Protein AF-A0A1H4IGL2-F1 (afdb_monomer_lite)

Radius of gyration: 19.07 Å; chains: 1; bounding box: 48×31×44 Å

Secondary structure (DSSP, 8-state):
-------S---GGGGT--HHHHHHHHHHHHHHHHHEEE--SSSSSPPEE-TTS-HHHHHHHHHHHHHHHHHH-TTS------GGGTS-HHHHHHHTTPPPEE-TT---TT-EEHHHHHT-TTSS----------

Foldseek 3Di:
DPPPDPDPDDQCVVVVHDPVLSVLVVVLVVQCVVWFDDQDPFQADAGGTHPPDDLVVSVVSLVVSQVVVCVVCVVDDRDDDCVNNGGGNQVVCVVVVHFGEDDPPDDDPRHDYPVVLVPPPPNDPPPDDPDDDD

pLDDT: mean 84.52, std 18.11, range [34.16, 98.12]

Structure (mmCIF, N/CA/C/O backbone):
data_AF-A0A1H4IGL2-F1
#
_entry.id   AF-A0A1H4IGL2-F1
#
loop_
_atom_site.group_PDB
_atom_site.id
_atom_site.type_symbol
_atom_site.label_atom_id
_atom_site.label_alt_id
_atom_site.label_comp_id
_atom_site.label_asym_id
_atom_site.label_entity_id
_atom_site.label_seq_id
_atom_site.pdbx_PDB_ins_code
_atom_site.Cartn_x
_atom_site.Cartn_y
_atom_site.Cartn_z
_atom_site.occupancy
_atom_site.B_iso_or_equiv
_atom_site.auth_seq_id
_atom_site.auth_comp_id
_atom_site.auth_asym_id
_atom_site.auth_atom_id
_atom_site.pdbx_PDB_model_num
ATOM 1 N N . MET A 1 1 ? -28.427 19.571 15.084 1.00 34.16 1 MET A N 1
ATOM 2 C CA . MET A 1 1 ? -27.527 19.959 13.980 1.00 34.16 1 MET A CA 1
ATOM 3 C C . MET A 1 1 ? -26.169 19.368 14.287 1.00 34.16 1 MET A C 1
ATOM 5 O O . MET A 1 1 ? -25.525 19.836 15.214 1.00 34.16 1 MET A O 1
ATOM 9 N N . ILE A 1 2 ? -25.794 18.284 13.612 1.00 43.38 2 ILE A N 1
ATOM 10 C CA . ILE A 1 2 ? -24.433 17.748 13.699 1.00 43.38 2 ILE A CA 1
ATOM 11 C C . ILE A 1 2 ? -23.644 18.517 12.644 1.00 43.38 2 ILE A C 1
ATOM 13 O O . ILE A 1 2 ? -23.975 18.456 11.464 1.00 43.38 2 ILE A O 1
ATOM 17 N N . SER A 1 3 ? -22.689 19.327 13.095 1.00 43.44 3 SER A N 1
ATOM 18 C CA . SER A 1 3 ? -21.746 20.011 12.219 1.00 43.44 3 SER A CA 1
ATOM 19 C C . SER A 1 3 ? -20.864 18.929 11.605 1.00 43.44 3 SER A C 1
ATOM 21 O O . SER A 1 3 ? -20.074 18.316 12.320 1.00 43.44 3 SER A O 1
ATOM 23 N N . HIS A 1 4 ? -21.046 18.631 10.321 1.00 53.97 4 HIS A N 1
ATOM 24 C CA . HIS A 1 4 ? -20.080 17.827 9.585 1.00 53.97 4 HIS A CA 1
ATOM 25 C C . HIS A 1 4 ? -18.837 18.692 9.419 1.00 53.97 4 HIS A C 1
ATOM 27 O O . HIS A 1 4 ? -18.845 19.662 8.666 1.00 53.97 4 HIS A O 1
ATOM 33 N N . SER A 1 5 ? -17.817 18.410 10.225 1.00 53.78 5 SER A N 1
ATOM 34 C CA . SER A 1 5 ? -16.475 18.925 10.009 1.00 53.78 5 SER A CA 1
ATOM 35 C C . SER A 1 5 ? -16.077 18.579 8.577 1.00 53.78 5 SER A C 1
ATOM 37 O O . SER A 1 5 ? -16.192 17.420 8.181 1.00 53.78 5 SER A O 1
ATOM 39 N N . ASP A 1 6 ? -15.617 19.568 7.819 1.00 60.59 6 ASP A N 1
ATOM 40 C CA . ASP A 1 6 ? -15.075 19.440 6.457 1.00 60.59 6 ASP A CA 1
ATOM 41 C C . ASP A 1 6 ? -13.691 18.743 6.477 1.00 60.59 6 ASP A C 1
ATOM 43 O O . ASP A 1 6 ? -12.744 19.134 5.796 1.00 60.59 6 ASP A O 1
ATOM 47 N N . GLU A 1 7 ? -13.520 17.752 7.356 1.00 59.81 7 GLU A N 1
ATOM 48 C CA . GLU A 1 7 ? -12.268 17.028 7.515 1.00 59.81 7 GLU A CA 1
ATOM 49 C C . GLU A 1 7 ? -12.196 15.922 6.453 1.00 59.81 7 GLU A C 1
ATOM 51 O O . GLU A 1 7 ? -13.096 15.083 6.378 1.00 59.81 7 GLU A O 1
ATOM 56 N N . PRO A 1 8 ? -11.124 15.872 5.638 1.00 68.44 8 PRO A N 1
ATOM 57 C CA . PRO A 1 8 ? -10.976 14.870 4.579 1.00 68.44 8 PRO A CA 1
ATOM 58 C C . PRO A 1 8 ? -10.791 13.439 5.113 1.00 68.44 8 PRO A C 1
ATOM 60 O O . PRO A 1 8 ? -10.713 12.498 4.326 1.00 68.44 8 PRO A O 1
ATOM 63 N N . TYR A 1 9 ? -10.715 13.266 6.436 1.00 74.50 9 TYR A N 1
ATOM 64 C CA . TYR A 1 9 ? -10.506 11.990 7.105 1.00 74.50 9 TYR A CA 1
ATOM 65 C C . TYR A 1 9 ? -11.469 11.839 8.280 1.00 74.50 9 TYR A C 1
ATOM 67 O O . TYR A 1 9 ? -11.735 12.793 9.005 1.00 74.50 9 TYR A O 1
ATOM 75 N N . VAL A 1 10 ? -11.949 10.613 8.485 1.00 82.62 10 VAL A N 1
ATOM 76 C CA . VAL A 1 10 ? -12.808 10.237 9.611 1.00 82.62 10 VAL A CA 1
ATOM 77 C C . VAL A 1 10 ? -12.111 9.193 10.473 1.00 82.62 10 VAL A C 1
ATOM 79 O O . VAL A 1 10 ? -11.424 8.300 9.975 1.00 82.62 10 VAL A O 1
ATOM 82 N N . LEU A 1 11 ? -12.295 9.296 11.782 1.00 85.88 11 LEU A N 1
ATOM 83 C CA . LEU A 1 11 ? -11.847 8.305 12.744 1.00 85.88 11 LEU A CA 1
ATOM 84 C C . LEU A 1 11 ? -12.666 7.012 12.608 1.00 85.88 11 LEU A C 1
ATOM 86 O O . LEU A 1 11 ? -13.865 7.071 12.322 1.00 85.88 11 LEU A O 1
ATOM 90 N N . PRO A 1 12 ? -12.075 5.847 12.931 1.00 87.31 12 PRO A N 1
ATOM 91 C CA . PRO A 1 12 ? -12.796 4.574 12.967 1.00 87.31 12 PRO A CA 1
ATOM 92 C C . PRO A 1 12 ? -14.112 4.625 13.761 1.00 87.31 12 PRO A C 1
ATOM 94 O O . PRO A 1 12 ? -15.142 4.118 13.319 1.00 87.31 12 PRO A O 1
ATOM 97 N N . SER A 1 13 ? -14.116 5.309 14.907 1.00 86.31 13 SER A N 1
ATOM 98 C CA . SER A 1 13 ? -15.307 5.459 15.751 1.00 86.31 13 SER A CA 1
ATOM 99 C C . SER A 1 13 ? -16.439 6.249 15.083 1.00 86.31 13 SER A C 1
ATOM 101 O O . SER A 1 13 ? -17.607 6.004 15.380 1.00 86.31 13 SER A O 1
ATOM 103 N N . GLN A 1 14 ? -16.123 7.165 14.162 1.00 86.19 14 GLN A N 1
ATOM 104 C CA . GLN A 1 14 ? -17.114 7.975 13.444 1.00 86.19 14 GLN A CA 1
ATOM 105 C C . GLN A 1 14 ? -17.847 7.177 12.360 1.00 86.19 14 GLN A C 1
ATOM 107 O O . GLN A 1 14 ? -18.965 7.537 11.999 1.00 86.19 14 GLN A O 1
ATOM 112 N N . ILE A 1 15 ? -17.260 6.075 11.885 1.00 84.69 15 ILE A N 1
ATOM 113 C CA . ILE A 1 15 ? -17.885 5.150 10.927 1.00 84.69 15 ILE A CA 1
ATOM 114 C C . ILE A 1 15 ? -18.465 3.898 11.601 1.00 84.69 15 ILE A C 1
ATOM 116 O O . ILE A 1 15 ? -18.809 2.930 10.930 1.00 84.69 15 ILE A O 1
ATOM 120 N N . GLY A 1 16 ? -18.583 3.905 12.935 1.00 83.25 16 GLY A N 1
ATOM 121 C CA . GLY A 1 16 ? -19.150 2.788 13.695 1.00 83.25 16 GLY A CA 1
ATOM 122 C C . GLY A 1 16 ? -18.253 1.548 13.754 1.00 83.25 16 GLY A C 1
ATOM 123 O O . GLY A 1 16 ? -18.755 0.452 14.006 1.00 83.25 16 GLY A O 1
ATOM 124 N N . MET A 1 17 ? -16.944 1.701 13.526 1.00 86.81 17 MET A N 1
ATOM 125 C CA . MET A 1 17 ? -15.977 0.618 13.703 1.00 86.81 17 MET A CA 1
ATOM 126 C C . MET A 1 17 ? -15.849 0.260 15.184 1.00 86.81 17 MET A C 1
ATOM 128 O O . MET A 1 17 ? -15.911 1.133 16.056 1.00 86.81 17 MET A O 1
ATOM 132 N N . ASP A 1 18 ? -15.670 -1.027 15.479 1.00 87.62 18 ASP A N 1
ATOM 133 C CA . ASP A 1 18 ? -15.374 -1.445 16.840 1.00 87.62 18 ASP A CA 1
ATOM 134 C C . ASP A 1 18 ? -14.014 -0.901 17.292 1.00 87.62 18 ASP A C 1
ATOM 136 O O . ASP A 1 18 ? -13.131 -0.574 16.495 1.00 87.62 18 ASP A O 1
ATOM 140 N N . LYS A 1 19 ? -13.863 -0.788 18.610 1.00 87.75 19 LYS A N 1
ATOM 141 C CA . LYS A 1 19 ? -12.681 -0.173 19.202 1.00 87.75 19 LYS A CA 1
ATOM 142 C C . LYS A 1 19 ? -11.404 -0.960 18.891 1.00 87.75 19 LYS A C 1
ATOM 144 O O . LYS A 1 19 ? -10.375 -0.342 18.667 1.00 87.75 19 LYS A O 1
ATOM 149 N N . THR A 1 20 ? -11.462 -2.290 18.867 1.00 91.75 20 THR A N 1
ATOM 150 C CA . THR A 1 20 ? -10.273 -3.127 18.672 1.00 91.75 20 THR A CA 1
ATOM 151 C C . THR A 1 20 ? -9.718 -2.962 17.263 1.00 91.75 20 THR A C 1
ATOM 153 O O . THR A 1 20 ? -8.561 -2.578 17.118 1.00 91.75 20 THR A O 1
ATOM 156 N N . LEU A 1 21 ? -10.547 -3.152 16.233 1.00 92.25 21 LEU A N 1
ATOM 157 C CA . LEU A 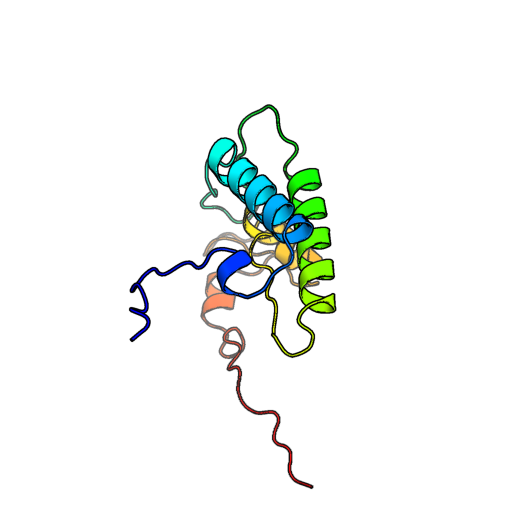1 21 ? -10.125 -2.973 14.843 1.00 92.25 21 LEU A CA 1
ATOM 158 C C . LEU A 1 21 ? -9.745 -1.515 14.546 1.00 92.25 21 LEU A C 1
ATOM 160 O O . LEU A 1 21 ? -8.790 -1.253 13.816 1.00 92.25 21 LEU A O 1
ATOM 164 N N . GLY A 1 22 ? -10.458 -0.558 15.149 1.00 93.44 22 GLY A N 1
ATOM 165 C CA . GLY A 1 22 ? -10.130 0.861 15.043 1.00 93.44 22 GLY A CA 1
ATOM 166 C C . GLY A 1 22 ? -8.760 1.204 15.630 1.00 93.44 22 GLY A C 1
ATOM 167 O O . GLY A 1 22 ? -7.979 1.903 14.985 1.00 93.44 22 GLY A O 1
ATOM 168 N N . ASP A 1 23 ? -8.445 0.690 16.820 1.00 94.25 23 ASP A N 1
ATOM 169 C CA . ASP A 1 23 ? -7.151 0.894 17.477 1.00 94.25 23 ASP A CA 1
ATOM 170 C C . ASP A 1 23 ? -6.012 0.222 16.680 1.00 94.25 23 ASP A C 1
ATOM 172 O O . ASP A 1 23 ? -4.939 0.810 16.536 1.00 94.25 23 ASP A O 1
ATOM 176 N N . GLU A 1 24 ? -6.247 -0.963 16.101 1.00 95.38 24 GLU A N 1
ATOM 177 C CA . GLU A 1 24 ? -5.291 -1.654 15.218 1.00 95.38 24 GLU A CA 1
ATOM 178 C C . GLU A 1 24 ? -4.995 -0.849 13.945 1.00 95.38 24 GLU A C 1
ATOM 180 O O . GLU A 1 24 ? -3.829 -0.603 13.627 1.00 95.38 24 GLU A O 1
ATOM 185 N N . LEU A 1 25 ? -6.033 -0.369 13.250 1.00 94.31 25 LEU A N 1
ATOM 186 C CA . LEU A 1 25 ? -5.883 0.470 12.058 1.00 94.31 25 LEU A CA 1
ATOM 187 C C . LEU A 1 25 ? -5.103 1.753 12.378 1.00 94.31 25 LEU A C 1
ATOM 189 O O . LEU A 1 25 ? -4.183 2.131 11.649 1.00 94.31 25 LEU A O 1
ATOM 193 N N . LEU A 1 26 ? -5.426 2.414 13.492 1.00 94.56 26 LEU A N 1
ATOM 194 C CA . LEU A 1 26 ? -4.714 3.615 13.925 1.00 94.56 26 LEU A CA 1
ATOM 195 C C . LEU A 1 26 ? -3.249 3.308 14.256 1.00 94.56 26 LEU A C 1
ATOM 197 O O . LEU A 1 26 ? -2.362 4.018 13.784 1.00 94.56 26 LEU A O 1
ATOM 201 N N . ALA A 1 27 ? -2.960 2.230 14.986 1.00 95.94 27 ALA A N 1
ATOM 202 C CA . ALA A 1 27 ? -1.586 1.831 15.285 1.00 95.94 27 ALA A CA 1
ATOM 203 C C . ALA A 1 27 ? -0.783 1.527 14.007 1.00 95.94 27 ALA A C 1
ATOM 205 O O . ALA A 1 27 ? 0.361 1.972 13.874 1.00 95.94 27 ALA A O 1
ATOM 206 N N . TRP A 1 28 ? -1.392 0.836 13.043 1.00 96.88 28 TRP A N 1
ATOM 207 C CA . TRP A 1 28 ? -0.793 0.527 11.745 1.00 96.88 28 TRP A CA 1
ATOM 208 C C . TRP A 1 28 ? -0.489 1.792 10.920 1.00 96.88 28 TRP A C 1
ATOM 210 O O . TRP A 1 28 ? 0.605 1.924 10.361 1.00 96.88 28 TRP A O 1
ATOM 220 N N . THR A 1 29 ? -1.395 2.779 10.909 1.00 94.56 29 THR A N 1
ATOM 221 C CA . THR A 1 29 ? -1.144 4.075 10.241 1.00 94.56 29 THR A CA 1
ATOM 222 C C . THR A 1 29 ? -0.068 4.910 10.942 1.00 94.56 29 THR A C 1
ATOM 224 O O . THR A 1 29 ? 0.737 5.561 10.275 1.00 94.56 29 THR A O 1
ATOM 227 N N . VAL A 1 30 ? 0.026 4.851 12.275 1.00 95.81 30 VAL A N 1
ATOM 228 C CA . VAL A 1 30 ? 1.095 5.523 13.037 1.00 95.81 30 VAL A CA 1
ATOM 229 C C . VAL A 1 30 ? 2.468 4.938 12.697 1.00 95.81 30 VAL A C 1
ATOM 231 O O . VAL A 1 30 ? 3.445 5.684 12.593 1.00 95.81 30 VAL A O 1
ATOM 234 N N . GLN A 1 31 ? 2.570 3.621 12.485 1.00 96.94 31 GLN A N 1
ATOM 235 C CA . GLN A 1 31 ? 3.819 3.000 12.031 1.00 96.94 31 GLN A CA 1
ATOM 236 C C . GLN A 1 31 ? 4.256 3.557 10.673 1.00 96.94 31 GLN A C 1
ATOM 238 O O . GLN A 1 31 ? 5.413 3.955 10.525 1.00 96.94 31 GLN A O 1
ATOM 243 N N . PHE A 1 32 ? 3.333 3.664 9.716 1.00 96.44 32 PHE A N 1
ATOM 244 C CA . PHE A 1 32 ? 3.618 4.271 8.417 1.00 96.44 32 PHE A CA 1
ATOM 245 C C . PHE A 1 32 ? 4.152 5.700 8.569 1.00 96.44 32 PHE A C 1
ATOM 247 O O . PHE A 1 32 ? 5.249 5.997 8.107 1.00 96.44 32 PHE A O 1
ATOM 254 N N . GLN A 1 33 ? 3.446 6.556 9.314 1.00 94.88 33 GLN A N 1
ATOM 255 C CA . GLN A 1 33 ? 3.857 7.950 9.538 1.00 94.88 33 GLN A CA 1
ATOM 256 C C . GLN A 1 33 ? 5.240 8.077 10.192 1.00 94.88 33 GLN A C 1
ATOM 258 O O . GLN A 1 33 ? 5.982 9.019 9.916 1.00 94.88 33 GLN A O 1
ATOM 263 N N . LYS A 1 34 ? 5.593 7.145 11.082 1.00 96.75 34 LYS A N 1
ATOM 264 C CA . LYS A 1 34 ? 6.861 7.177 11.815 1.00 96.75 34 LYS A CA 1
ATOM 265 C C . LYS A 1 34 ? 8.043 6.673 10.987 1.00 96.75 34 LYS A C 1
ATOM 267 O O . LYS A 1 34 ? 9.154 7.186 11.149 1.00 96.75 34 LYS A O 1
ATOM 272 N N . PHE A 1 35 ? 7.836 5.635 10.180 1.00 97.50 35 PHE A N 1
ATOM 273 C CA . PHE A 1 35 ? 8.933 4.891 9.565 1.00 97.50 35 PHE A CA 1
ATOM 274 C C . PHE A 1 35 ? 9.027 5.032 8.048 1.00 97.50 35 PHE A C 1
ATOM 276 O O . PHE A 1 35 ? 10.125 4.847 7.526 1.00 97.50 35 PHE A O 1
ATOM 283 N N . PHE A 1 36 ? 7.955 5.369 7.335 1.00 97.06 36 PHE A N 1
ATOM 284 C CA . PHE A 1 36 ? 8.043 5.600 5.896 1.00 97.06 36 PHE A CA 1
ATOM 285 C C . PHE A 1 36 ? 8.917 6.827 5.595 1.00 97.06 36 PHE A C 1
ATOM 287 O O . PHE A 1 36 ? 8.896 7.813 6.337 1.00 97.06 36 PHE A O 1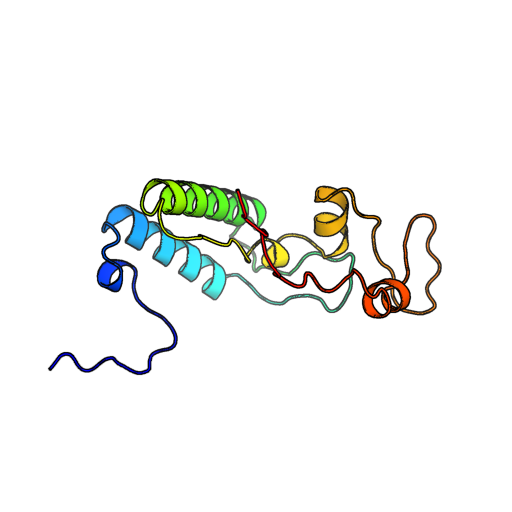
ATOM 294 N N . VAL A 1 37 ? 9.732 6.751 4.540 1.00 96.44 37 VAL A N 1
ATOM 295 C CA . VAL A 1 37 ? 10.637 7.839 4.139 1.00 96.44 37 VAL A CA 1
ATOM 296 C C . VAL A 1 37 ? 10.185 8.445 2.822 1.00 96.44 37 VAL A C 1
ATOM 298 O O . VAL A 1 37 ? 9.786 9.605 2.800 1.00 96.44 37 VAL A O 1
ATOM 301 N N . GLU A 1 38 ? 10.268 7.682 1.736 1.00 93.62 38 GLU A N 1
ATOM 302 C CA . GLU A 1 38 ? 9.970 8.180 0.395 1.00 93.62 38 GLU A CA 1
ATOM 303 C C . GLU A 1 38 ? 9.671 7.036 -0.578 1.00 93.62 38 GLU A C 1
ATOM 305 O O . GLU A 1 38 ? 10.188 5.919 -0.444 1.00 93.62 38 GLU A O 1
ATOM 310 N N . GLU A 1 39 ? 8.863 7.354 -1.586 1.00 89.50 39 GLU A N 1
ATOM 311 C CA . GLU A 1 39 ? 8.806 6.604 -2.838 1.00 89.50 39 GLU A CA 1
ATOM 312 C C . GLU A 1 39 ? 9.988 7.025 -3.717 1.00 89.50 39 GLU A C 1
ATOM 314 O O . GLU A 1 39 ? 10.450 8.165 -3.650 1.00 89.50 39 GLU A O 1
ATOM 319 N N . LEU A 1 40 ? 10.498 6.103 -4.529 1.00 88.38 40 LEU A N 1
ATOM 320 C CA . LEU A 1 40 ? 11.586 6.391 -5.458 1.00 88.38 40 LEU A CA 1
ATOM 321 C C . LEU A 1 40 ? 11.015 6.604 -6.856 1.00 88.38 40 LEU A C 1
ATOM 323 O O . LEU A 1 40 ? 10.128 5.866 -7.280 1.00 88.38 40 LEU A O 1
ATOM 327 N N . ASP A 1 41 ? 11.545 7.599 -7.566 1.00 84.94 41 ASP A N 1
ATOM 328 C CA . ASP A 1 41 ? 11.136 7.954 -8.931 1.00 84.94 41 ASP A CA 1
ATOM 329 C C . ASP A 1 41 ? 11.778 7.016 -9.970 1.00 84.94 41 ASP A C 1
ATOM 331 O O . ASP A 1 41 ? 12.504 7.425 -10.876 1.00 84.94 41 ASP A O 1
ATOM 335 N N . ASP A 1 42 ? 11.585 5.712 -9.774 1.00 90.00 42 ASP A N 1
ATOM 336 C CA . ASP A 1 42 ? 11.952 4.670 -10.722 1.00 90.00 42 ASP A CA 1
ATOM 337 C C . ASP A 1 42 ? 11.000 3.461 -10.599 1.00 90.00 42 ASP A C 1
ATOM 339 O O . ASP A 1 42 ? 10.209 3.343 -9.662 1.00 90.00 42 ASP A O 1
ATOM 343 N N . PHE A 1 43 ? 11.033 2.550 -11.575 1.00 92.81 43 PHE A N 1
ATOM 344 C CA . PHE A 1 43 ? 10.072 1.440 -11.637 1.00 92.81 43 PHE A CA 1
ATOM 345 C C . PHE A 1 43 ? 10.505 0.166 -10.905 1.00 92.81 43 PHE A C 1
ATOM 347 O O . PHE A 1 43 ? 9.691 -0.744 -10.749 1.00 92.81 43 PHE A O 1
ATOM 354 N N . SER A 1 44 ? 11.773 0.056 -10.510 1.00 93.44 44 SER A N 1
ATOM 355 C CA . SER A 1 44 ? 12.381 -1.206 -10.053 1.00 93.44 44 SER A CA 1
ATOM 356 C C . SER A 1 44 ? 12.807 -1.180 -8.587 1.00 93.44 44 SER A C 1
ATOM 358 O O . SER A 1 44 ? 12.922 -2.229 -7.956 1.00 93.44 44 SER A O 1
ATOM 360 N N . SER A 1 45 ? 13.045 -0.001 -8.032 1.00 94.88 45 SER A N 1
ATOM 361 C CA . SER A 1 45 ? 13.429 0.183 -6.647 1.00 94.88 45 SER A CA 1
ATOM 362 C C . SER A 1 45 ? 12.197 0.157 -5.757 1.00 94.88 45 SER A C 1
ATOM 364 O O . SER A 1 45 ? 11.146 0.721 -6.065 1.00 94.88 45 SER A O 1
ATOM 366 N N . ARG A 1 46 ? 12.337 -0.507 -4.613 1.00 96.38 46 ARG A N 1
ATOM 367 C CA . ARG A 1 46 ? 11.320 -0.484 -3.564 1.00 96.38 46 ARG A CA 1
ATOM 368 C C . ARG A 1 46 ? 11.363 0.849 -2.806 1.00 96.38 46 ARG A C 1
ATOM 370 O O . ARG A 1 46 ? 12.453 1.409 -2.648 1.00 96.38 46 ARG A O 1
ATOM 377 N N . PRO A 1 47 ? 10.223 1.325 -2.279 1.00 96.75 47 PRO A N 1
ATOM 378 C CA . PRO A 1 47 ? 10.183 2.490 -1.400 1.00 96.75 47 PRO A CA 1
ATOM 379 C C . PRO A 1 47 ? 11.062 2.328 -0.160 1.00 96.75 47 PRO A C 1
ATOM 381 O O . PRO A 1 47 ? 11.343 1.217 0.301 1.00 96.75 47 PRO A O 1
ATOM 384 N N . ARG A 1 48 ? 11.485 3.457 0.410 1.00 97.06 48 ARG A N 1
ATOM 385 C CA . ARG A 1 48 ? 12.397 3.475 1.554 1.00 97.06 48 ARG A CA 1
ATOM 386 C C . ARG A 1 48 ? 11.653 3.607 2.871 1.00 97.06 48 ARG A C 1
ATOM 388 O O . ARG A 1 48 ? 10.781 4.455 3.043 1.00 97.06 48 ARG A O 1
ATOM 395 N N . TRP A 1 49 ? 12.104 2.811 3.832 1.00 98.12 49 TRP A N 1
ATOM 396 C CA . TRP A 1 49 ? 11.655 2.837 5.216 1.00 98.12 49 TRP A CA 1
ATOM 397 C C . TRP A 1 49 ? 12.851 3.034 6.144 1.00 98.12 49 TRP A C 1
ATOM 399 O O . TRP A 1 49 ? 13.968 2.597 5.855 1.00 98.12 49 TRP A O 1
ATOM 409 N N . ARG A 1 50 ? 12.621 3.695 7.277 1.00 97.19 50 ARG A N 1
ATOM 410 C CA . ARG A 1 50 ? 13.586 3.788 8.372 1.00 97.19 50 ARG A CA 1
ATOM 411 C C . ARG A 1 50 ? 13.814 2.402 8.972 1.00 97.19 50 ARG A C 1
ATOM 413 O O . ARG A 1 50 ? 12.930 1.549 8.963 1.00 97.19 50 ARG A O 1
ATOM 420 N N . SER A 1 51 ? 14.992 2.201 9.553 1.00 94.81 51 SER A N 1
ATOM 421 C CA . SER A 1 51 ? 15.286 0.988 10.313 1.00 94.81 51 SER A CA 1
ATOM 422 C C . SER A 1 51 ? 14.359 0.841 11.530 1.00 94.81 51 SER A C 1
ATOM 424 O O . SER A 1 51 ? 13.852 1.824 12.073 1.00 94.81 51 SER A O 1
ATOM 426 N N . GLY A 1 52 ? 14.157 -0.404 11.972 1.00 94.56 52 GLY A N 1
ATOM 427 C CA . GLY A 1 52 ? 13.308 -0.729 13.126 1.00 94.56 52 GLY A CA 1
ATOM 428 C C . GLY A 1 52 ? 11.881 -1.158 12.778 1.00 94.56 52 GLY A C 1
ATOM 429 O O . GLY A 1 52 ? 11.100 -1.407 13.690 1.00 94.56 52 GLY A O 1
ATOM 430 N N . ILE A 1 53 ? 11.556 -1.277 11.490 1.00 96.56 53 ILE A N 1
ATOM 431 C CA . ILE A 1 53 ? 10.329 -1.905 10.996 1.00 96.56 53 ILE A CA 1
ATOM 432 C C . ILE A 1 53 ? 10.645 -2.761 9.770 1.00 96.56 53 ILE A C 1
ATOM 434 O O . ILE A 1 53 ? 11.567 -2.452 9.011 1.00 96.56 53 ILE A O 1
ATOM 438 N N . ASN A 1 54 ? 9.882 -3.833 9.581 1.00 97.25 54 ASN A N 1
ATOM 439 C CA . ASN A 1 54 ? 9.909 -4.635 8.369 1.00 97.25 54 ASN A CA 1
ATOM 440 C C . ASN A 1 54 ? 8.726 -4.217 7.471 1.00 97.25 54 ASN A C 1
ATOM 442 O O . ASN A 1 54 ? 7.577 -4.438 7.859 1.00 97.25 54 ASN A O 1
ATOM 446 N N . PRO A 1 55 ? 8.970 -3.630 6.283 1.00 96.81 55 PRO A N 1
ATOM 447 C CA . PRO A 1 55 ? 7.896 -3.201 5.386 1.00 96.81 55 PRO A CA 1
ATOM 448 C C . PRO A 1 55 ? 6.964 -4.338 4.948 1.00 96.81 55 PRO A C 1
ATOM 450 O O . PRO A 1 55 ? 5.780 -4.101 4.737 1.00 96.81 55 PRO A O 1
ATOM 453 N N . PHE A 1 56 ? 7.470 -5.572 4.840 1.00 97.25 56 PHE A N 1
ATOM 454 C CA . PHE A 1 56 ? 6.653 -6.727 4.454 1.00 97.25 56 PHE A CA 1
ATOM 455 C C . PHE A 1 56 ? 5.708 -7.158 5.574 1.00 97.25 56 PHE A C 1
ATOM 457 O O . PHE A 1 56 ? 4.535 -7.385 5.318 1.00 97.25 56 PHE A O 1
ATOM 464 N N . GLU A 1 57 ? 6.175 -7.171 6.823 1.00 97.94 57 GLU A N 1
ATOM 465 C CA . GLU A 1 57 ? 5.298 -7.439 7.972 1.00 97.94 57 GLU A CA 1
ATOM 466 C C . GLU A 1 57 ? 4.231 -6.348 8.119 1.00 97.94 57 GLU A C 1
ATOM 468 O O . GLU A 1 57 ? 3.072 -6.646 8.394 1.00 97.94 57 GLU A O 1
ATOM 473 N N . TRP A 1 58 ? 4.595 -5.083 7.874 1.00 98.12 58 TRP A N 1
ATOM 474 C CA . TRP A 1 58 ? 3.628 -3.986 7.838 1.00 98.12 58 TRP A CA 1
ATOM 475 C C . TRP A 1 58 ? 2.589 -4.165 6.718 1.00 98.12 58 TRP A C 1
ATOM 477 O O . TRP A 1 58 ? 1.406 -3.891 6.925 1.00 98.12 58 TRP A O 1
ATOM 487 N N . TYR A 1 59 ? 3.008 -4.641 5.541 1.00 98.00 59 TYR A N 1
ATOM 488 C CA . TYR A 1 59 ? 2.103 -4.955 4.434 1.00 98.00 59 TYR A CA 1
ATOM 489 C C . TYR A 1 59 ? 1.134 -6.086 4.785 1.00 98.00 59 TYR A C 1
ATOM 491 O O . TYR A 1 59 ? -0.073 -5.925 4.601 1.00 98.00 59 TYR A O 1
ATOM 499 N N . ASP A 1 60 ? 1.650 -7.193 5.320 1.00 97.75 60 ASP A N 1
ATOM 500 C CA . ASP A 1 60 ? 0.852 -8.361 5.697 1.00 97.75 60 ASP A CA 1
ATOM 501 C C . ASP A 1 60 ? -0.189 -7.995 6.762 1.00 97.75 60 ASP A C 1
ATOM 503 O O . ASP A 1 60 ? -1.358 -8.379 6.662 1.00 97.75 60 ASP A O 1
ATOM 507 N N . GLU A 1 61 ? 0.2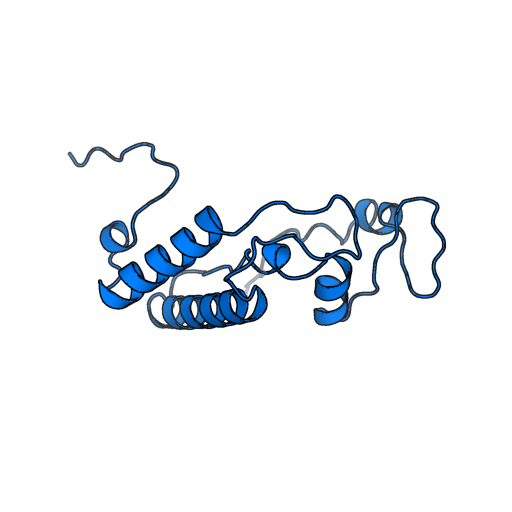04 -7.169 7.733 1.00 97.81 61 GLU A N 1
ATOM 508 C CA . GLU A 1 61 ? -0.705 -6.633 8.743 1.00 97.81 61 GLU A CA 1
ATOM 509 C C . GLU A 1 61 ? -1.792 -5.742 8.124 1.00 97.81 61 GLU A C 1
ATOM 511 O O . GLU A 1 61 ? -2.974 -5.876 8.446 1.00 97.81 61 GLU A O 1
ATOM 516 N N . GLY A 1 62 ? -1.432 -4.889 7.160 1.00 97.31 62 GLY A N 1
ATOM 517 C CA . GLY A 1 62 ? -2.401 -4.103 6.395 1.00 97.31 62 GLY A CA 1
ATOM 518 C C . GLY A 1 62 ? -3.393 -4.988 5.635 1.00 97.31 62 GLY A C 1
ATOM 519 O O . GLY A 1 62 ? -4.597 -4.724 5.631 1.00 97.31 62 GLY A O 1
ATOM 520 N N . CYS A 1 63 ? -2.921 -6.075 5.019 1.00 96.94 63 CYS A N 1
ATOM 521 C CA . CYS A 1 63 ? -3.774 -7.051 4.339 1.00 96.94 63 CYS A CA 1
ATOM 522 C C . CYS A 1 63 ? -4.749 -7.736 5.303 1.00 96.94 63 CYS A C 1
ATOM 524 O O . CYS A 1 63 ? -5.928 -7.880 4.963 1.00 96.94 63 CYS A O 1
ATOM 526 N N . ARG A 1 64 ? -4.292 -8.100 6.507 1.00 97.44 64 ARG A N 1
ATOM 527 C CA . ARG A 1 64 ? -5.151 -8.637 7.570 1.00 97.44 64 ARG A CA 1
ATOM 528 C C . ARG A 1 64 ? -6.229 -7.629 7.972 1.00 97.44 64 ARG A C 1
ATOM 530 O O . ARG A 1 64 ? -7.406 -7.979 7.980 1.00 97.44 64 ARG A O 1
ATOM 537 N N . ILE A 1 65 ? -5.859 -6.372 8.224 1.00 95.62 65 ILE A N 1
ATOM 538 C CA . ILE A 1 65 ? -6.809 -5.309 8.594 1.00 95.62 65 ILE A CA 1
ATOM 539 C C . ILE A 1 65 ? -7.862 -5.102 7.495 1.00 95.62 65 ILE A C 1
ATOM 541 O O . ILE A 1 65 ? -9.055 -5.034 7.784 1.00 95.62 65 ILE A O 1
ATOM 545 N N . ILE A 1 66 ? -7.462 -5.058 6.219 1.00 95.19 66 ILE A N 1
ATOM 546 C CA . ILE A 1 66 ? -8.406 -4.939 5.093 1.00 95.19 66 ILE A CA 1
ATOM 547 C C . ILE A 1 66 ? -9.364 -6.127 5.021 1.00 95.19 66 ILE A C 1
ATOM 549 O O . ILE A 1 66 ? -10.541 -5.939 4.706 1.00 95.19 66 ILE A O 1
ATOM 553 N N . HIS A 1 67 ? -8.878 -7.342 5.277 1.00 94.94 67 HIS A N 1
ATOM 554 C CA . HIS A 1 67 ? -9.729 -8.525 5.311 1.00 94.94 67 HIS A CA 1
ATOM 555 C C . HIS A 1 67 ? -10.829 -8.381 6.371 1.00 94.94 67 HIS A C 1
ATOM 557 O O . HIS A 1 67 ? -12.007 -8.515 6.042 1.00 94.94 67 HIS A O 1
ATOM 563 N N . GLU A 1 68 ? -10.463 -7.999 7.595 1.00 94.12 68 GLU A N 1
ATOM 564 C CA . GLU A 1 68 ? -11.420 -7.768 8.685 1.00 94.12 68 GLU A CA 1
ATOM 565 C C . GLU A 1 68 ? -12.408 -6.638 8.365 1.00 94.12 68 GLU A C 1
ATOM 567 O O . GLU A 1 68 ? -13.615 -6.777 8.574 1.00 94.12 68 GLU A O 1
ATOM 572 N N . LEU A 1 69 ? -11.933 -5.540 7.765 1.00 91.94 69 LEU A N 1
ATOM 573 C CA . LEU A 1 69 ? -12.800 -4.441 7.331 1.00 91.94 69 LEU A CA 1
ATOM 574 C C . LEU A 1 69 ? -13.850 -4.903 6.313 1.00 91.94 69 LEU A C 1
ATOM 576 O O . LEU A 1 69 ? -15.013 -4.515 6.416 1.00 91.94 69 LEU A O 1
ATOM 580 N N . ARG A 1 70 ? -13.477 -5.760 5.357 1.00 93.38 70 ARG A N 1
ATOM 581 C CA . ARG A 1 70 ? -14.416 -6.317 4.367 1.00 93.38 70 ARG A CA 1
ATOM 582 C C . ARG A 1 70 ? -15.454 -7.236 5.001 1.00 93.38 70 ARG A C 1
ATOM 584 O O . ARG A 1 70 ? -16.607 -7.214 4.583 1.00 93.38 70 ARG A O 1
ATOM 591 N N . LEU A 1 71 ? -15.067 -8.021 6.006 1.00 92.12 71 LEU A N 1
ATOM 592 C CA . LEU A 1 71 ? -16.006 -8.861 6.754 1.00 92.12 71 LEU A CA 1
ATOM 593 C C . LEU A 1 71 ? -16.991 -8.017 7.571 1.00 92.12 71 LEU A C 1
ATOM 595 O O . LEU A 1 71 ? -18.169 -8.360 7.670 1.00 92.12 71 LEU A O 1
ATOM 599 N N . ARG A 1 72 ? -16.521 -6.909 8.154 1.00 89.00 72 ARG A N 1
ATOM 600 C CA . ARG A 1 72 ? -17.338 -6.053 9.021 1.00 89.00 72 ARG A CA 1
ATOM 601 C C . ARG A 1 72 ? -18.295 -5.149 8.251 1.00 89.00 72 ARG A C 1
ATOM 603 O O . ARG A 1 72 ? -19.390 -4.880 8.748 1.00 89.00 72 ARG A O 1
ATOM 610 N N . PHE A 1 73 ? -17.888 -4.705 7.065 1.00 88.69 73 PHE A N 1
ATOM 611 C CA . PHE A 1 73 ? -18.642 -3.795 6.208 1.00 88.69 73 PHE A CA 1
ATOM 612 C C . PHE A 1 73 ? -18.904 -4.430 4.830 1.00 88.69 73 PHE A C 1
ATOM 614 O O . PHE A 1 73 ? -18.366 -3.954 3.831 1.00 88.69 73 PHE A O 1
ATOM 621 N N . PRO A 1 74 ? -19.729 -5.493 4.746 1.00 88.25 74 PRO A N 1
ATOM 622 C CA . PRO A 1 74 ? -19.948 -6.230 3.497 1.00 88.25 74 PRO A CA 1
ATOM 623 C C . PRO A 1 74 ? -20.609 -5.385 2.399 1.00 88.25 74 PRO A C 1
ATOM 625 O O . PRO A 1 74 ? -20.392 -5.634 1.216 1.00 88.25 74 PRO A O 1
ATOM 628 N N . ASP A 1 75 ? -21.372 -4.361 2.787 1.00 91.25 75 ASP A N 1
ATOM 629 C CA . ASP A 1 75 ? -22.049 -3.444 1.864 1.00 91.25 75 ASP A CA 1
ATOM 630 C C . ASP A 1 75 ? -21.153 -2.275 1.414 1.00 91.25 75 ASP A C 1
ATOM 632 O O . ASP A 1 75 ? -21.580 -1.413 0.645 1.00 91.25 75 ASP A O 1
ATOM 636 N N . VAL A 1 76 ? -19.906 -2.217 1.897 1.00 87.56 76 VAL A N 1
ATOM 637 C CA . VAL A 1 76 ? -18.943 -1.163 1.569 1.00 87.56 76 VAL A CA 1
ATOM 638 C C . VAL A 1 76 ? -17.801 -1.745 0.752 1.00 87.56 76 VAL A C 1
ATOM 640 O O . VAL A 1 76 ? -17.191 -2.760 1.085 1.00 87.56 76 VAL A O 1
ATOM 643 N N . HIS A 1 77 ? -17.447 -1.047 -0.320 1.00 90.25 77 HIS A N 1
ATOM 644 C CA . HIS A 1 77 ? -16.285 -1.410 -1.108 1.00 90.25 77 HIS A CA 1
ATOM 645 C C . HIS A 1 77 ? -14.989 -0.910 -0.447 1.00 90.25 77 HIS A C 1
ATOM 647 O O . HIS A 1 77 ? -14.638 0.266 -0.543 1.00 90.25 77 HIS A O 1
ATOM 653 N N . VAL A 1 78 ? -14.256 -1.816 0.206 1.00 90.44 78 VAL A N 1
ATOM 654 C CA . VAL A 1 78 ? -12.965 -1.522 0.852 1.00 90.44 78 VAL A CA 1
ATOM 655 C C . VAL A 1 78 ? -11.800 -1.765 -0.119 1.00 90.44 78 VAL A C 1
ATOM 657 O O . VAL A 1 78 ? -11.488 -2.913 -0.474 1.00 90.44 78 VAL A O 1
ATOM 660 N N . LYS A 1 79 ? -11.123 -0.680 -0.518 1.00 90.75 79 LYS A N 1
ATOM 661 C CA . LYS A 1 79 ? -9.936 -0.694 -1.390 1.00 90.75 79 LYS A CA 1
ATOM 662 C C . LYS A 1 79 ? -8.642 -0.648 -0.580 1.00 90.75 79 LYS A C 1
ATOM 664 O O . LYS A 1 79 ? -8.526 0.108 0.377 1.00 90.75 79 LYS A O 1
ATOM 669 N N . SER A 1 80 ? -7.657 -1.438 -0.997 1.00 91.31 80 SER A N 1
ATOM 670 C CA . SER A 1 80 ? -6.303 -1.434 -0.438 1.00 91.31 80 SER A CA 1
ATOM 671 C C . SER A 1 80 ? -5.351 -0.713 -1.391 1.00 91.31 80 SER A C 1
ATOM 673 O O . SER A 1 80 ? -5.084 -1.226 -2.476 1.00 91.31 80 SER A O 1
ATOM 675 N N . GLU A 1 81 ? -4.810 0.435 -0.981 1.00 91.69 81 GLU A N 1
ATOM 676 C CA . GLU A 1 81 ? -3.901 1.248 -1.814 1.00 91.69 81 GLU A CA 1
ATOM 677 C C . GLU A 1 81 ? -2.474 1.349 -1.251 1.00 91.69 81 GLU A C 1
ATOM 679 O O . GLU A 1 81 ? -1.656 2.129 -1.722 1.00 91.69 81 GLU A O 1
ATOM 684 N N . PHE A 1 82 ? -2.126 0.524 -0.262 1.00 94.75 82 PHE A N 1
ATOM 685 C CA . PHE A 1 82 ? -0.832 0.617 0.423 1.00 94.75 82 PHE A CA 1
ATOM 686 C C . PHE A 1 82 ? 0.289 -0.257 -0.160 1.00 94.75 82 PHE A C 1
ATOM 688 O O . PHE A 1 82 ? 1.436 -0.127 0.258 1.00 94.75 82 PHE A O 1
ATOM 695 N N . ALA A 1 83 ? 0.009 -1.130 -1.136 1.00 95.38 83 ALA A N 1
ATOM 696 C CA . ALA A 1 83 ? 1.035 -1.988 -1.748 1.00 95.38 83 ALA A CA 1
ATOM 697 C C . ALA A 1 83 ? 2.185 -1.180 -2.378 1.00 95.38 83 ALA A C 1
ATOM 699 O O . ALA A 1 83 ? 3.331 -1.629 -2.402 1.00 95.38 83 ALA A O 1
ATOM 700 N N . GLN A 1 84 ? 1.878 0.025 -2.866 1.00 94.56 84 GLN A N 1
ATOM 701 C CA . GLN A 1 84 ? 2.851 0.939 -3.462 1.00 94.56 84 GLN A CA 1
ATOM 702 C C . GLN A 1 84 ? 3.904 1.452 -2.480 1.00 94.56 84 GLN A C 1
ATOM 704 O O . GLN A 1 84 ? 4.945 1.911 -2.925 1.00 94.56 84 GLN A O 1
ATOM 709 N N . TYR A 1 85 ? 3.669 1.327 -1.171 1.00 96.50 85 TYR A N 1
ATOM 710 C CA . TYR A 1 85 ? 4.629 1.724 -0.143 1.00 96.50 85 TYR A CA 1
ATOM 711 C C . TYR A 1 85 ? 5.631 0.622 0.206 1.00 96.50 85 TYR A C 1
ATOM 713 O O . TYR A 1 85 ? 6.538 0.866 0.993 1.00 96.50 85 TYR A O 1
ATOM 721 N N . VAL A 1 86 ? 5.505 -0.578 -0.366 1.00 97.12 86 VAL A N 1
ATOM 722 C CA . VAL A 1 86 ? 6.366 -1.730 -0.035 1.00 97.12 86 VAL A CA 1
ATOM 723 C C . VAL A 1 86 ? 7.023 -2.326 -1.271 1.00 97.12 86 VAL A C 1
ATOM 725 O O . VAL A 1 86 ? 8.211 -2.651 -1.246 1.00 97.12 86 VAL A O 1
ATOM 728 N N . PHE A 1 87 ? 6.275 -2.425 -2.365 1.00 96.62 87 PHE A N 1
ATOM 729 C CA . PHE A 1 87 ? 6.743 -3.022 -3.608 1.00 96.62 87 PHE A CA 1
ATOM 730 C C . PHE A 1 87 ? 7.031 -1.952 -4.658 1.00 96.62 87 PHE A C 1
ATOM 732 O O . PHE A 1 87 ? 6.291 -0.972 -4.786 1.00 96.62 87 PHE A O 1
ATOM 739 N N . SER A 1 88 ? 8.069 -2.183 -5.460 1.00 96.50 88 SER A N 1
ATOM 740 C CA . SER A 1 88 ? 8.320 -1.392 -6.665 1.00 96.50 88 SER A CA 1
ATOM 741 C C . SER A 1 88 ? 7.149 -1.485 -7.652 1.00 96.50 88 SER A C 1
ATOM 743 O O . SER A 1 88 ? 6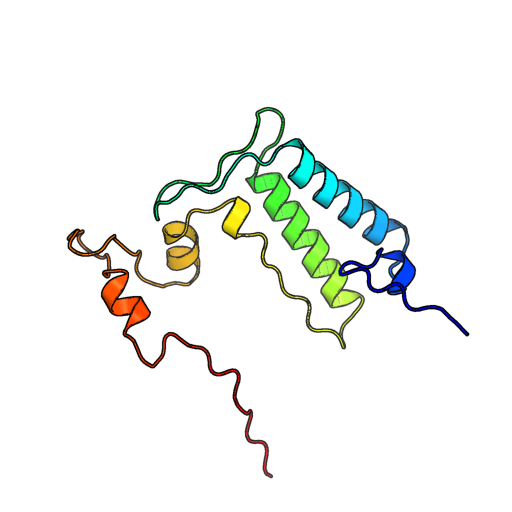.263 -2.343 -7.550 1.00 96.50 88 SER A O 1
ATOM 745 N N . VAL A 1 89 ? 7.128 -0.594 -8.643 1.00 94.19 89 VAL A N 1
ATOM 746 C CA . VAL A 1 89 ? 6.109 -0.635 -9.700 1.00 94.19 89 VAL A CA 1
ATOM 747 C C . VAL A 1 89 ? 6.163 -1.964 -10.459 1.00 94.19 89 VAL A C 1
ATOM 749 O O . VAL A 1 89 ? 5.121 -2.582 -10.678 1.00 94.19 89 VAL A O 1
ATOM 752 N N . ASN A 1 90 ? 7.360 -2.432 -10.815 1.00 95.25 90 ASN A N 1
ATOM 753 C CA . ASN A 1 90 ? 7.534 -3.660 -11.584 1.00 95.25 90 ASN A CA 1
ATOM 754 C C . ASN A 1 90 ? 7.155 -4.909 -10.790 1.00 95.25 90 ASN A C 1
ATOM 756 O O . ASN A 1 90 ? 6.430 -5.737 -11.329 1.00 95.25 90 ASN A O 1
ATOM 760 N N . GLU A 1 91 ? 7.494 -4.998 -9.503 1.00 95.94 91 GLU A N 1
ATOM 761 C CA . GLU A 1 91 ? 7.032 -6.113 -8.662 1.00 95.94 91 GLU A CA 1
ATOM 762 C C . GLU A 1 91 ? 5.504 -6.179 -8.579 1.00 95.94 91 GLU A C 1
ATOM 764 O O . GLU A 1 91 ? 4.914 -7.253 -8.673 1.00 95.94 91 GLU A O 1
ATOM 769 N N . ARG A 1 92 ? 4.830 -5.028 -8.443 1.00 94.56 92 ARG A N 1
ATOM 770 C CA . ARG A 1 92 ? 3.359 -4.997 -8.435 1.00 94.56 92 ARG A CA 1
ATOM 771 C C . ARG A 1 92 ? 2.780 -5.467 -9.765 1.00 94.56 92 ARG A C 1
ATOM 773 O O . ARG A 1 92 ? 1.786 -6.186 -9.769 1.00 94.56 92 ARG A O 1
ATOM 780 N N . ARG A 1 93 ? 3.383 -5.071 -10.887 1.00 94.44 93 ARG A N 1
ATOM 781 C CA . ARG A 1 93 ? 2.953 -5.500 -12.226 1.00 94.44 93 ARG A CA 1
ATOM 782 C C . ARG A 1 93 ? 3.152 -6.994 -12.432 1.00 94.44 93 ARG A C 1
ATOM 784 O O . ARG A 1 93 ? 2.215 -7.663 -12.855 1.00 94.44 93 ARG A O 1
ATOM 791 N N . GLU A 1 94 ? 4.311 -7.514 -12.058 1.00 94.12 94 GLU A N 1
ATOM 792 C CA . GLU A 1 94 ? 4.620 -8.940 -12.135 1.00 94.12 94 GLU A CA 1
ATOM 793 C C . GLU A 1 94 ? 3.649 -9.769 -11.285 1.00 94.12 94 GLU A C 1
ATOM 795 O O . GLU A 1 94 ? 3.100 -10.756 -11.773 1.00 94.12 94 GLU A O 1
ATOM 800 N N . ASN A 1 95 ? 3.324 -9.311 -10.070 1.00 91.38 95 ASN A N 1
ATOM 801 C CA . ASN A 1 95 ? 2.314 -9.944 -9.212 1.00 91.38 95 ASN A CA 1
ATOM 802 C C . ASN A 1 95 ? 0.901 -9.944 -9.826 1.00 91.38 95 ASN A C 1
ATOM 804 O O . ASN A 1 95 ? 0.080 -10.789 -9.478 1.00 91.38 95 ASN A O 1
ATOM 808 N N . MET A 1 96 ? 0.611 -9.020 -10.746 1.00 91.06 96 MET A N 1
ATOM 809 C CA . MET A 1 96 ? -0.637 -8.973 -11.518 1.00 91.06 96 MET A CA 1
ATOM 810 C C .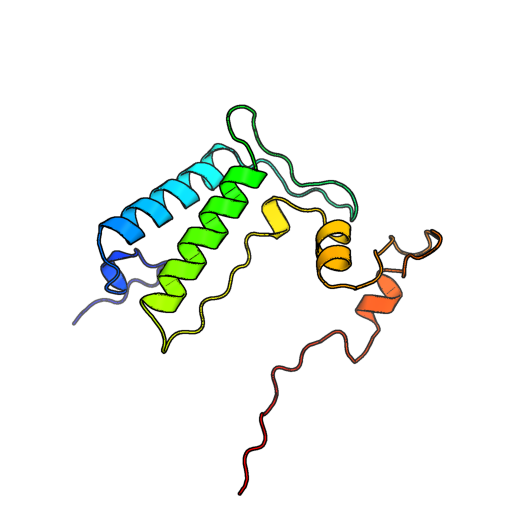 MET A 1 96 ? -0.556 -9.746 -12.848 1.00 91.06 96 MET A C 1
ATOM 812 O O . MET A 1 96 ? -1.503 -9.711 -13.631 1.00 91.06 96 MET A O 1
ATOM 816 N N . GLY A 1 97 ? 0.560 -10.424 -13.138 1.00 93.06 97 GLY A N 1
ATOM 817 C CA . GLY A 1 97 ? 0.788 -11.100 -14.418 1.00 93.06 97 GLY A CA 1
ATOM 818 C C . GLY A 1 97 ? 1.014 -10.140 -15.591 1.00 93.06 97 GLY A C 1
ATOM 819 O O . GLY A 1 97 ? 0.858 -10.529 -16.748 1.00 93.06 97 GLY A O 1
ATOM 820 N N . LEU A 1 98 ? 1.358 -8.882 -15.309 1.00 92.88 98 LEU A N 1
ATOM 821 C CA . LEU A 1 98 ? 1.648 -7.860 -16.309 1.00 92.88 98 LEU A CA 1
ATOM 822 C C . LEU A 1 98 ? 3.160 -7.765 -16.553 1.00 92.88 98 LEU A C 1
ATOM 824 O O . LEU A 1 98 ? 3.941 -7.895 -15.609 1.00 92.88 98 LEU A O 1
ATOM 828 N N . PRO A 1 99 ? 3.599 -7.473 -17.791 1.00 92.44 99 PRO A N 1
ATOM 829 C CA . PRO A 1 99 ? 5.017 -7.278 -18.073 1.00 92.44 99 PRO A CA 1
ATOM 830 C C . PRO A 1 99 ? 5.554 -6.042 -17.328 1.00 92.44 99 PRO A C 1
ATOM 832 O O . PRO A 1 99 ? 4.824 -5.042 -17.216 1.00 92.44 99 PRO A O 1
ATOM 835 N N . PRO A 1 100 ? 6.809 -6.072 -16.844 1.00 95.00 100 PRO A N 1
ATOM 836 C CA . PRO A 1 100 ? 7.444 -4.922 -16.210 1.00 95.00 100 PRO A CA 1
ATOM 837 C C . PRO A 1 100 ? 7.582 -3.755 -17.195 1.00 95.00 100 PRO A C 1
ATOM 839 O O . PRO A 1 100 ? 7.559 -3.931 -18.416 1.00 95.00 100 PRO A O 1
ATOM 842 N N . ILE A 1 101 ? 7.708 -2.545 -16.659 1.00 94.00 101 ILE A N 1
ATOM 843 C CA . ILE A 1 101 ? 7.843 -1.314 -17.437 1.00 94.00 101 ILE A CA 1
ATOM 844 C C . ILE A 1 101 ? 9.252 -0.741 -17.354 1.00 94.00 101 ILE A C 1
ATOM 846 O O . ILE A 1 101 ? 9.950 -0.876 -16.343 1.00 94.00 101 ILE A O 1
ATOM 850 N N . SER A 1 102 ? 9.657 -0.080 -18.433 1.00 93.19 102 SER A N 1
ATOM 851 C CA . SER A 1 102 ? 10.886 0.702 -18.513 1.00 93.19 102 SER A CA 1
ATOM 852 C C . SER A 1 102 ? 10.595 2.170 -18.849 1.00 93.19 102 SER A C 1
ATOM 854 O O . SER A 1 102 ? 9.538 2.490 -19.411 1.00 93.19 102 SER A O 1
ATOM 856 N N . PRO A 1 103 ? 11.521 3.088 -18.514 1.00 89.19 103 PRO A N 1
ATOM 857 C CA . PRO A 1 103 ? 11.458 4.472 -18.968 1.00 89.19 103 PRO A CA 1
ATOM 858 C C . PRO A 1 103 ? 11.357 4.592 -20.495 1.00 89.19 103 PRO A C 1
ATOM 860 O O . PRO A 1 103 ? 11.708 3.660 -21.231 1.00 89.19 103 PRO A O 1
ATOM 863 N N . PRO A 1 104 ? 10.902 5.750 -21.007 1.00 86.81 104 PRO A N 1
ATOM 864 C CA . PRO A 1 104 ? 10.885 6.004 -22.440 1.00 86.81 104 PRO A CA 1
ATOM 865 C C . PRO A 1 104 ? 12.283 5.815 -23.031 1.00 86.81 104 PRO A C 1
ATOM 867 O O . PRO A 1 104 ? 13.271 6.277 -22.463 1.00 86.81 104 PRO A O 1
ATOM 870 N N . ASN A 1 105 ? 12.360 5.162 -24.190 1.00 83.56 105 ASN A N 1
ATOM 871 C CA . ASN A 1 105 ? 13.606 4.904 -24.922 1.00 83.56 105 ASN A CA 1
ATOM 872 C C . ASN A 1 105 ? 14.622 3.977 -24.223 1.00 83.56 105 ASN A C 1
ATOM 874 O O . ASN A 1 105 ? 15.723 3.798 -24.744 1.00 83.56 105 ASN A O 1
ATOM 878 N N . GLU A 1 106 ? 14.275 3.347 -23.096 1.00 85.25 106 GLU A N 1
ATOM 879 C CA . GLU A 1 106 ? 15.112 2.319 -22.475 1.00 85.25 106 GLU A CA 1
ATOM 880 C C . GLU A 1 106 ? 14.618 0.921 -22.874 1.00 85.25 106 GLU A C 1
ATOM 882 O O . GLU A 1 106 ? 13.613 0.418 -22.361 1.00 85.25 106 GLU A O 1
ATOM 887 N N . PHE A 1 107 ? 15.326 0.280 -23.809 1.00 80.44 107 PHE A N 1
ATOM 888 C CA . PHE A 1 107 ? 15.010 -1.086 -24.220 1.00 80.44 107 PHE A CA 1
ATOM 889 C C . PHE A 1 107 ? 15.559 -2.093 -23.207 1.00 80.44 107 PHE A C 1
ATOM 891 O O . PHE A 1 107 ? 16.772 -2.251 -23.059 1.00 80.44 107 PHE A O 1
ATOM 898 N N . ARG A 1 108 ? 14.657 -2.826 -22.553 1.00 85.44 108 ARG A N 1
ATOM 899 C CA . ARG A 1 108 ? 14.983 -3.998 -21.738 1.00 85.44 108 ARG A CA 1
ATOM 900 C C . ARG A 1 108 ? 14.162 -5.181 -22.222 1.00 85.44 108 ARG A C 1
ATOM 902 O O . ARG A 1 108 ? 12.958 -5.064 -22.435 1.00 85.44 108 ARG A O 1
ATOM 909 N N . ALA A 1 109 ? 14.811 -6.330 -22.393 1.00 87.62 109 ALA A N 1
ATOM 910 C CA . ALA A 1 109 ? 14.123 -7.541 -22.824 1.00 87.62 109 ALA A CA 1
ATOM 911 C C . ALA A 1 109 ? 12.960 -7.869 -21.867 1.00 87.62 109 ALA A C 1
ATOM 913 O O . ALA A 1 109 ? 13.109 -7.797 -20.646 1.00 87.62 109 ALA A O 1
ATOM 914 N N . GLY A 1 110 ? 11.793 -8.182 -22.433 1.00 87.44 110 GLY A N 1
ATOM 915 C CA . GLY A 1 110 ? 10.578 -8.491 -21.672 1.00 87.44 110 GLY A CA 1
ATOM 916 C C . GLY A 1 110 ? 9.891 -7.295 -20.997 1.00 87.44 110 GLY A C 1
ATOM 917 O O . GLY A 1 110 ? 8.858 -7.502 -20.369 1.00 87.44 110 GLY A O 1
ATOM 918 N N . HIS A 1 111 ? 10.420 -6.073 -21.125 1.00 91.69 111 HIS A N 1
ATOM 919 C CA . HIS A 1 111 ? 9.781 -4.859 -20.613 1.00 91.69 111 HIS A CA 1
ATOM 920 C C . HIS A 1 111 ? 8.992 -4.146 -21.714 1.00 91.69 111 HIS A C 1
ATOM 922 O O . HIS A 1 111 ? 9.348 -4.220 -22.891 1.00 91.69 111 HIS A O 1
ATOM 928 N N . ILE A 1 112 ? 7.948 -3.420 -21.318 1.00 92.56 112 ILE A N 1
ATOM 929 C CA . ILE A 1 112 ? 7.226 -2.486 -22.192 1.00 92.56 112 ILE A CA 1
ATOM 930 C C . ILE A 1 112 ? 7.563 -1.043 -21.806 1.00 92.56 112 ILE A C 1
ATOM 932 O O . ILE A 1 112 ? 7.815 -0.756 -20.634 1.00 92.56 112 ILE A O 1
ATOM 936 N N . SER A 1 113 ? 7.572 -0.115 -22.764 1.00 91.12 113 SER A N 1
ATOM 937 C CA . SER A 1 113 ? 7.847 1.283 -22.432 1.00 91.12 113 SER A CA 1
ATOM 938 C C . SER A 1 113 ? 6.664 1.897 -21.685 1.00 91.12 113 SER A C 1
ATOM 940 O O . SER A 1 113 ? 5.509 1.668 -22.045 1.00 91.12 113 SER A O 1
ATOM 942 N N . ILE A 1 114 ? 6.928 2.744 -20.685 1.00 90.81 114 ILE A N 1
ATOM 943 C CA . ILE A 1 114 ? 5.869 3.521 -20.023 1.00 90.81 114 ILE A CA 1
ATOM 944 C C . ILE A 1 114 ? 5.079 4.383 -21.023 1.00 90.81 114 ILE A C 1
ATOM 946 O O . ILE A 1 114 ? 3.876 4.566 -20.857 1.00 90.81 114 ILE A O 1
ATOM 950 N N . SER A 1 115 ? 5.716 4.852 -22.101 1.00 89.19 115 SER A N 1
ATOM 951 C CA . SER A 1 115 ? 5.031 5.581 -23.171 1.00 89.19 115 SER A CA 1
ATOM 952 C C . SER A 1 115 ? 3.963 4.732 -23.862 1.00 89.19 115 SER A C 1
ATOM 954 O O . SER A 1 115 ? 2.906 5.256 -24.197 1.00 89.19 115 SER A O 1
ATOM 956 N N . ASP A 1 116 ? 4.193 3.431 -24.033 1.00 87.56 116 ASP A N 1
ATOM 957 C CA . ASP A 1 116 ? 3.217 2.533 -24.658 1.00 87.56 116 ASP A CA 1
ATOM 958 C C . ASP A 1 116 ? 2.021 2.296 -23.730 1.00 87.56 116 ASP A C 1
ATOM 960 O O . ASP A 1 116 ? 0.880 2.260 -24.179 1.00 87.56 116 ASP A O 1
ATOM 964 N N . VAL A 1 117 ? 2.267 2.212 -22.418 1.00 85.69 117 VAL A N 1
ATOM 965 C CA . VAL A 1 117 ? 1.214 2.054 -21.401 1.00 85.69 117 VAL A CA 1
ATOM 966 C C . VAL A 1 117 ? 0.317 3.288 -21.328 1.00 85.69 117 VAL A C 1
ATOM 968 O O . VAL A 1 117 ? -0.904 3.158 -21.283 1.00 85.69 117 VAL A O 1
ATOM 971 N N . LEU A 1 118 ? 0.909 4.485 -21.320 1.00 85.31 118 LEU A N 1
ATOM 972 C CA . LEU A 1 118 ? 0.164 5.745 -21.221 1.00 85.31 118 LEU A CA 1
ATOM 973 C C . LEU A 1 118 ? -0.658 6.052 -22.480 1.00 85.31 118 LEU A C 1
ATOM 975 O O . LEU A 1 118 ? -1.662 6.752 -22.394 1.00 85.31 118 LEU A O 1
ATOM 979 N N . ASN A 1 119 ? -0.238 5.532 -23.633 1.00 81.69 119 ASN A N 1
ATOM 980 C CA . ASN A 1 119 ? -0.925 5.727 -24.907 1.00 81.69 119 ASN A CA 1
ATOM 981 C C . ASN A 1 119 ? -1.910 4.594 -25.249 1.00 81.69 119 ASN A C 1
ATOM 983 O O . ASN A 1 119 ? -2.585 4.678 -26.276 1.00 81.69 119 ASN A O 1
ATOM 987 N N . ASP A 1 120 ? -2.010 3.544 -24.427 1.00 74.00 120 ASP A N 1
ATOM 988 C CA . ASP A 1 120 ? -2.980 2.468 -24.636 1.00 74.00 120 ASP A CA 1
ATOM 989 C C . ASP A 1 120 ? -4.399 2.956 -24.273 1.00 74.00 120 ASP A C 1
ATOM 991 O O . ASP A 1 120 ? -4.669 3.255 -23.110 1.00 74.00 120 ASP A O 1
ATOM 995 N N . PRO A 1 121 ? -5.361 3.000 -25.215 1.00 57.25 121 PRO A N 1
ATOM 996 C CA . PRO A 1 121 ? -6.739 3.395 -24.918 1.00 57.25 121 PRO A CA 1
ATOM 997 C C . PRO A 1 121 ? -7.451 2.470 -23.912 1.00 57.25 121 PRO A C 1
ATOM 999 O O . PRO A 1 121 ? -8.537 2.810 -23.447 1.00 57.25 121 PRO A O 1
ATOM 1002 N N . LYS A 1 122 ? -6.870 1.310 -23.570 1.00 57.50 122 LYS A N 1
ATOM 1003 C CA . LYS A 1 122 ? -7.384 0.370 -22.561 1.00 57.50 122 LYS A CA 1
ATOM 1004 C C . LYS A 1 122 ? -6.757 0.528 -21.171 1.00 57.50 122 LYS A C 1
ATOM 1006 O O . LYS A 1 122 ? -7.204 -0.147 -20.246 1.00 57.50 122 LYS A O 1
ATOM 1011 N N . SER A 1 123 ? -5.739 1.376 -20.991 1.00 48.66 123 SER A N 1
ATOM 1012 C CA . SER A 1 123 ? -5.075 1.561 -19.688 1.00 48.66 123 SER A CA 1
ATOM 1013 C C . SER A 1 123 ? -5.826 2.506 -18.740 1.00 48.66 123 SER A C 1
ATOM 1015 O O . SER A 1 123 ? -5.507 2.566 -17.552 1.00 48.66 123 SER A O 1
ATOM 1017 N N . HIS A 1 124 ? -6.897 3.152 -19.214 1.00 35.25 124 HIS A N 1
ATOM 1018 C CA . HIS A 1 124 ? -7.968 3.643 -18.353 1.00 35.25 124 HIS A CA 1
ATOM 1019 C C . HIS A 1 124 ? -8.971 2.514 -18.089 1.00 35.25 124 HIS A C 1
ATOM 1021 O O . HIS A 1 124 ? -9.695 2.131 -19.012 1.00 35.25 124 HIS A O 1
ATOM 1027 N N . PRO A 1 125 ? -9.133 2.025 -16.846 1.00 35.66 125 PRO A N 1
ATOM 1028 C CA . PRO A 1 125 ? -10.392 1.408 -16.491 1.00 35.66 125 PRO A CA 1
ATOM 1029 C C . PRO A 1 125 ? -11.424 2.538 -16.476 1.00 35.66 125 PRO A C 1
ATOM 1031 O O . PRO A 1 125 ? -11.557 3.279 -15.501 1.00 35.66 125 PRO A O 1
ATOM 1034 N N . ALA A 1 126 ? -12.157 2.690 -17.578 1.00 36.00 126 ALA A N 1
ATOM 1035 C CA . ALA A 1 126 ? -13.512 3.189 -17.476 1.00 36.00 126 ALA A CA 1
ATOM 1036 C C .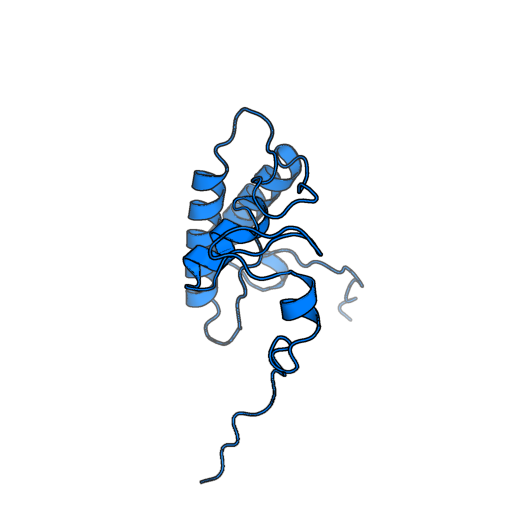 ALA A 1 126 ? -14.232 2.212 -16.538 1.00 36.00 126 ALA A C 1
ATOM 1038 O O . ALA A 1 126 ? -14.567 1.094 -16.921 1.00 36.00 126 ALA A O 1
ATOM 1039 N N . CYS A 1 127 ? -14.388 2.599 -15.274 1.00 40.81 127 CYS A N 1
ATOM 1040 C CA . CYS A 1 127 ? -15.412 2.014 -14.429 1.00 40.81 127 CYS A CA 1
ATOM 1041 C C . CYS A 1 127 ? -16.735 2.415 -15.092 1.00 40.81 127 CYS A C 1
ATOM 1043 O O . CYS A 1 127 ? -17.180 3.552 -14.954 1.00 40.81 127 CYS A O 1
ATOM 1045 N N . GLY A 1 128 ? -17.254 1.535 -15.942 1.00 38.50 128 GLY A N 1
ATOM 1046 C CA . GLY A 1 128 ? -18.388 1.796 -16.810 1.00 38.50 128 GLY A CA 1
ATOM 1047 C C . GLY A 1 128 ? -19.161 0.511 -17.042 1.00 38.50 128 GLY A C 1
ATOM 1048 O O . GLY A 1 128 ? -18.736 -0.329 -17.827 1.00 38.50 128 GLY A O 1
ATOM 1049 N N . ASP A 1 129 ? -20.278 0.431 -16.324 1.00 38.53 129 ASP A N 1
ATOM 1050 C CA . ASP A 1 129 ? -21.481 -0.354 -16.582 1.00 38.53 129 ASP A CA 1
ATOM 1051 C C . ASP A 1 129 ? -21.352 -1.874 -16.732 1.00 38.53 129 ASP A C 1
ATOM 1053 O O . ASP A 1 129 ? -21.216 -2.424 -17.826 1.00 38.53 129 ASP A O 1
ATOM 1057 N N . ASP A 1 130 ? -21.631 -2.563 -15.620 1.00 39.62 130 ASP A N 1
ATOM 1058 C CA . ASP A 1 130 ? -22.426 -3.789 -15.683 1.00 39.62 130 ASP A CA 1
ATOM 1059 C C . ASP A 1 130 ? -23.821 -3.419 -16.207 1.00 39.62 130 ASP A C 1
ATOM 1061 O O . ASP A 1 130 ? -24.741 -3.055 -15.469 1.00 39.62 130 ASP A O 1
ATOM 1065 N N . GLY A 1 131 ? -23.963 -3.496 -17.528 1.00 38.22 131 GLY A N 1
ATOM 1066 C CA . GLY A 1 131 ? -25.249 -3.535 -18.198 1.00 38.22 131 GLY A CA 1
ATOM 1067 C C . GLY A 1 131 ? -26.015 -4.778 -17.760 1.00 38.22 131 GLY A C 1
ATOM 1068 O O . GLY A 1 131 ? -25.892 -5.844 -18.358 1.00 38.22 131 GLY A O 1
ATOM 1069 N N . ARG A 1 132 ? -26.837 -4.627 -16.720 1.00 42.19 132 ARG A N 1
ATOM 1070 C CA . ARG A 1 132 ? -27.927 -5.546 -16.406 1.00 42.19 132 ARG A CA 1
ATOM 1071 C C . ARG A 1 132 ? -29.187 -5.095 -17.148 1.00 42.19 132 ARG A C 1
ATOM 1073 O O . ARG A 1 132 ? -29.777 -4.081 -16.793 1.00 42.19 132 ARG A O 1
ATOM 1080 N N . ALA A 1 133 ? -29.616 -5.886 -18.122 1.00 41.88 133 ALA A N 1
ATOM 1081 C CA . ALA A 1 133 ? -31.012 -6.006 -18.548 1.00 41.88 133 ALA A CA 1
ATOM 1082 C C . ALA A 1 133 ? -31.194 -7.460 -19.010 1.00 41.88 133 ALA A C 1
ATOM 1084 O O . ALA A 1 133 ? -30.550 -7.877 -19.967 1.00 41.88 133 ALA A O 1
ATOM 1085 N N . GLU A 1 134 ? -31.691 -8.291 -18.091 1.00 43.16 134 GLU A N 1
ATOM 1086 C CA . GLU A 1 134 ? -32.993 -8.994 -18.155 1.00 43.16 134 GLU A CA 1
ATOM 1087 C C . GLU A 1 134 ? -32.914 -10.338 -18.888 1.00 43.16 134 GLU A C 1
ATOM 1089 O O . GLU A 1 134 ? -32.692 -10.364 -20.116 1.00 43.16 134 GLU A O 1
#

Sequence (134 aa):
MISHSDEPYVLPSQIGMDKTLGDELLAWTVQFQKFFVEELDDFSSRPRWRSGINPFEWYDEGCRIIHELRLRFPDVHVKSEFAQYVFSVNERRENMGLPPISPPNEFRAGHISISDVLNDPKSHPACGDDGRAE

Organism: NCBI:txid99653